Protein AF-A0A7Y8CNS8-F1 (afdb_monomer)

Organism: NCBI:txid117681

Foldseek 3Di:
DPPPQWAFQAADPVRHTDTDGPVCVPDDDDDDDDPPPCSVVSVVSSVVSVD

Solvent-accessible surface area (backbone atoms only — not comparable to full-atom values): 3493 Å² total; per-residue (Å²): 126,84,64,87,53,51,41,81,76,52,58,48,98,87,67,48,79,37,63,44,53,43,90,63,63,86,51,96,81,85,88,85,76,65,91,89,69,46,64,68,59,52,53,51,54,52,55,62,74,75,110

Secondary structure (DSSP, 8-state):
---TTEEEEEE-TTS-EEEEEGGGTTS-------TTSSHHHHHHHHHHHT-

Structure (mmCIF, N/CA/C/O backbone):
data_AF-A0A7Y8CNS8-F1
#
_entry.id   AF-A0A7Y8CNS8-F1
#
loop_
_atom_site.group_PDB
_atom_site.id
_atom_site.type_symbol
_atom_site.label_atom_id
_atom_site.label_alt_id
_atom_site.label_comp_id
_atom_site.label_asym_id
_atom_site.label_entity_id
_atom_site.label_seq_id
_atom_site.pdbx_PDB_ins_code
_atom_site.Cartn_x
_atom_site.Cartn_y
_atom_site.Cartn_z
_atom_site.occupancy
_atom_site.B_iso_or_equiv
_atom_site.auth_seq_id
_atom_site.auth_comp_id
_atom_site.auth_asym_id
_atom_site.auth_atom_id
_atom_site.pdbx_PDB_model_num
ATOM 1 N N . MET A 1 1 ? -21.517 -9.904 -11.679 1.00 47.81 1 MET A N 1
ATOM 2 C CA . MET A 1 1 ? -21.130 -9.060 -10.527 1.00 47.81 1 MET A CA 1
ATOM 3 C C . MET A 1 1 ? -19.649 -8.793 -10.708 1.00 47.81 1 MET A C 1
ATOM 5 O O . MET A 1 1 ? -18.967 -9.775 -10.978 1.00 47.81 1 MET A O 1
ATOM 9 N N . PRO A 1 2 ? -19.156 -7.543 -10.708 1.00 46.50 2 PRO A N 1
ATOM 10 C CA . PRO A 1 2 ? -17.715 -7.332 -10.786 1.00 46.50 2 PRO A CA 1
ATOM 11 C C . PRO A 1 2 ? -17.104 -8.024 -9.569 1.00 46.50 2 PRO A C 1
ATOM 13 O O . PRO A 1 2 ? -17.645 -7.903 -8.471 1.00 46.50 2 PRO A O 1
ATOM 16 N N . ASP A 1 3 ? -16.087 -8.843 -9.803 1.00 57.06 3 ASP A N 1
ATOM 17 C CA . ASP A 1 3 ? -15.503 -9.755 -8.828 1.00 57.06 3 ASP A CA 1
ATOM 18 C C . ASP A 1 3 ? -15.190 -9.058 -7.497 1.00 57.06 3 ASP A C 1
ATOM 20 O O . ASP A 1 3 ? -14.115 -8.494 -7.309 1.00 57.06 3 ASP A O 1
ATOM 24 N N . SER A 1 4 ? -16.073 -9.217 -6.506 1.00 60.34 4 SER A N 1
ATOM 25 C CA . SER A 1 4 ? -15.780 -8.982 -5.083 1.00 60.34 4 SER A CA 1
ATOM 26 C C . SER A 1 4 ? -14.656 -9.895 -4.565 1.00 60.34 4 SER A C 1
ATOM 28 O O . SER A 1 4 ? -14.306 -9.885 -3.393 1.00 60.34 4 SER A O 1
ATOM 30 N N . THR A 1 5 ? -14.060 -10.683 -5.453 1.00 84.00 5 THR A N 1
ATOM 31 C CA . THR A 1 5 ? -12.908 -11.549 -5.263 1.00 84.00 5 THR A CA 1
ATOM 32 C C . THR A 1 5 ? -11.569 -10.845 -5.514 1.00 84.00 5 THR A C 1
ATOM 34 O O . THR A 1 5 ? -10.530 -11.488 -5.336 1.00 84.00 5 THR A O 1
ATOM 37 N N . GLN A 1 6 ? -11.549 -9.571 -5.930 1.00 90.81 6 GLN A N 1
ATOM 38 C CA . GLN A 1 6 ? -10.322 -8.837 -6.265 1.00 90.81 6 GLN A CA 1
ATOM 39 C C . GLN A 1 6 ? -10.177 -7.505 -5.511 1.00 90.81 6 GLN A C 1
ATOM 41 O O . GLN A 1 6 ? -11.095 -6.697 -5.439 1.00 90.81 6 GLN A O 1
ATOM 46 N N . LEU A 1 7 ? -8.978 -7.275 -4.976 1.00 92.12 7 LEU A N 1
ATOM 47 C CA . LEU A 1 7 ? -8.535 -6.057 -4.306 1.00 92.12 7 LEU A CA 1
ATOM 48 C C . LEU A 1 7 ? -7.649 -5.261 -5.267 1.00 92.12 7 LEU A C 1
ATOM 50 O O . LEU A 1 7 ? -6.547 -5.704 -5.591 1.00 92.12 7 LEU A O 1
ATOM 54 N N . LEU A 1 8 ? -8.109 -4.100 -5.727 1.00 93.50 8 LEU A N 1
ATOM 55 C CA . LEU A 1 8 ? -7.323 -3.239 -6.611 1.00 93.50 8 LEU A CA 1
ATOM 56 C C . LEU A 1 8 ? -6.099 -2.681 -5.866 1.00 93.50 8 LEU A C 1
ATOM 58 O O . LEU A 1 8 ? -6.241 -2.051 -4.821 1.00 93.50 8 LEU A O 1
ATOM 62 N N . ILE A 1 9 ? -4.903 -2.895 -6.416 1.00 93.75 9 ILE A N 1
ATOM 63 C CA . ILE A 1 9 ? -3.635 -2.425 -5.833 1.00 93.75 9 ILE A CA 1
ATOM 64 C C . ILE A 1 9 ? -3.111 -1.195 -6.576 1.00 93.75 9 ILE A C 1
ATOM 66 O O . ILE A 1 9 ? -2.532 -0.295 -5.969 1.00 93.75 9 ILE A O 1
ATOM 70 N N . GLY A 1 10 ? -3.310 -1.147 -7.892 1.00 94.56 10 GLY A N 1
ATOM 71 C CA . GLY A 1 10 ? -2.830 -0.060 -8.735 1.00 94.56 10 GLY A CA 1
ATOM 72 C C . GLY A 1 10 ? -3.051 -0.359 -10.211 1.00 94.56 10 GLY A C 1
ATOM 73 O O . GLY A 1 10 ? -3.953 -1.115 -10.562 1.00 94.56 10 GLY A O 1
ATOM 74 N N . ALA A 1 11 ? -2.214 0.218 -11.069 1.00 96.12 11 ALA A N 1
ATOM 75 C CA . ALA A 1 11 ? -2.236 -0.015 -12.506 1.00 96.12 11 ALA A CA 1
ATOM 76 C C . ALA A 1 11 ? -0.820 -0.242 -13.050 1.00 96.12 11 ALA A C 1
ATOM 78 O 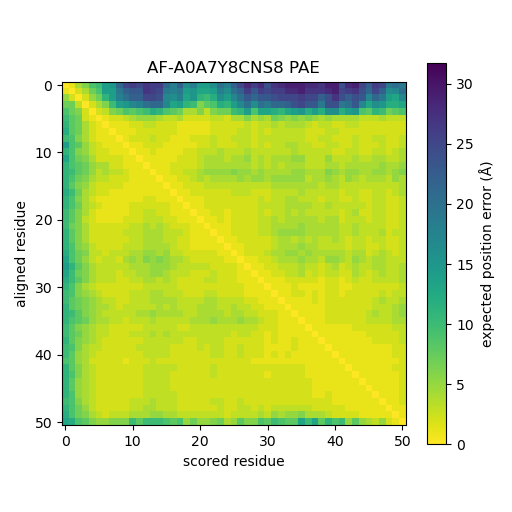O . ALA A 1 11 ? 0.158 0.261 -12.489 1.00 96.12 11 ALA A O 1
ATOM 79 N N . GLY A 1 12 ? -0.723 -1.012 -14.132 1.00 95.88 12 GLY A N 1
ATOM 80 C CA . GLY A 1 12 ? 0.493 -1.167 -14.919 1.00 95.88 12 GLY A CA 1
ATOM 81 C C . GLY A 1 12 ? 0.849 0.109 -15.684 1.00 95.88 12 GLY A C 1
ATOM 82 O O . GLY A 1 12 ? 0.085 1.074 -15.728 1.00 95.88 12 GLY A O 1
ATOM 83 N N . LEU A 1 13 ? 2.023 0.113 -16.319 1.00 96.50 13 LEU A N 1
ATOM 84 C CA . LEU A 1 13 ? 2.485 1.237 -17.149 1.00 96.50 13 LEU A CA 1
ATOM 85 C C . LEU A 1 13 ? 1.595 1.477 -18.382 1.00 96.50 13 LEU A C 1
ATOM 87 O O . LEU A 1 13 ? 1.574 2.573 -18.929 1.00 96.50 13 LEU A O 1
ATOM 91 N N . ASP A 1 14 ? 0.862 0.451 -18.801 1.00 97.06 14 ASP A N 1
ATOM 92 C CA . ASP A 1 14 ? -0.146 0.460 -19.861 1.00 97.06 14 ASP A CA 1
ATOM 93 C C . ASP A 1 14 ? -1.531 0.939 -19.380 1.00 97.06 14 ASP A C 1
ATOM 95 O O . ASP A 1 14 ? -2.486 0.963 -20.157 1.00 97.06 14 ASP A O 1
ATOM 99 N N . GLY A 1 15 ? -1.656 1.310 -18.102 1.00 95.44 15 GLY A N 1
ATOM 100 C CA . GLY A 1 15 ? -2.908 1.740 -17.484 1.00 95.44 15 GLY A CA 1
ATOM 101 C C . GLY A 1 15 ? -3.863 0.597 -17.136 1.00 95.44 15 GLY A C 1
ATOM 102 O O . GLY A 1 15 ? -4.965 0.867 -16.656 1.00 95.44 15 GLY A O 1
ATOM 103 N N . GLN A 1 16 ? -3.472 -0.665 -17.341 1.00 95.69 16 GLN A N 1
ATOM 104 C CA . GLN A 1 16 ? -4.317 -1.804 -16.986 1.00 95.69 16 GLN A CA 1
ATOM 105 C C . GLN A 1 16 ? -4.344 -2.013 -15.466 1.00 95.69 16 GLN A C 1
ATOM 107 O O . GLN A 1 16 ? -3.300 -1.913 -14.816 1.00 95.69 16 GLN A O 1
ATOM 112 N N . PRO A 1 17 ? -5.509 -2.313 -14.866 1.00 94.56 17 PRO A N 1
ATOM 113 C CA . PRO A 1 17 ? -5.614 -2.500 -13.426 1.00 94.56 17 PRO A CA 1
ATOM 114 C C . PRO A 1 17 ? -4.843 -3.743 -12.966 1.00 94.56 17 PRO A C 1
ATOM 116 O O . PRO A 1 17 ? -4.949 -4.821 -13.548 1.00 94.56 17 PRO A O 1
ATOM 119 N N . ILE A 1 18 ? -4.108 -3.597 -11.866 1.00 94.50 18 ILE A N 1
ATOM 120 C CA . ILE A 1 18 ? -3.439 -4.689 -11.161 1.00 94.50 18 ILE A CA 1
ATOM 121 C C . ILE A 1 18 ? -4.181 -4.914 -9.851 1.00 94.50 18 ILE A C 1
ATOM 123 O O . ILE A 1 18 ? -4.246 -4.027 -8.993 1.00 94.50 18 ILE A O 1
ATOM 127 N N . ALA A 1 19 ? -4.714 -6.120 -9.685 1.00 93.88 19 ALA A N 1
ATOM 128 C CA . ALA A 1 19 ? -5.469 -6.509 -8.507 1.00 93.88 19 ALA A CA 1
ATOM 129 C C . ALA A 1 19 ? -4.912 -7.782 -7.861 1.00 93.88 19 ALA A C 1
ATOM 131 O O . ALA A 1 19 ? -4.338 -8.647 -8.522 1.00 93.88 19 ALA A O 1
ATOM 132 N N . GLN A 1 20 ? -5.107 -7.892 -6.551 1.00 92.88 20 GLN A N 1
ATOM 133 C CA . GLN A 1 20 ? -4.782 -9.058 -5.742 1.00 92.88 20 GLN A CA 1
ATOM 134 C C . GLN A 1 20 ? -6.050 -9.871 -5.477 1.00 92.88 20 GLN A C 1
ATOM 136 O O . GLN A 1 20 ? -7.106 -9.309 -5.199 1.00 92.88 20 GLN A O 1
ATOM 141 N N . ALA A 1 21 ? -5.964 -11.200 -5.492 1.00 92.00 21 ALA A N 1
ATOM 142 C CA . ALA A 1 21 ? -7.102 -12.029 -5.101 1.00 92.00 21 ALA A CA 1
ATOM 143 C C . ALA A 1 21 ? -7.414 -11.827 -3.607 1.00 92.00 21 ALA A C 1
ATOM 145 O O . ALA A 1 21 ? -6.566 -12.106 -2.756 1.00 92.00 21 ALA A O 1
ATOM 146 N N . MET A 1 22 ? -8.637 -11.40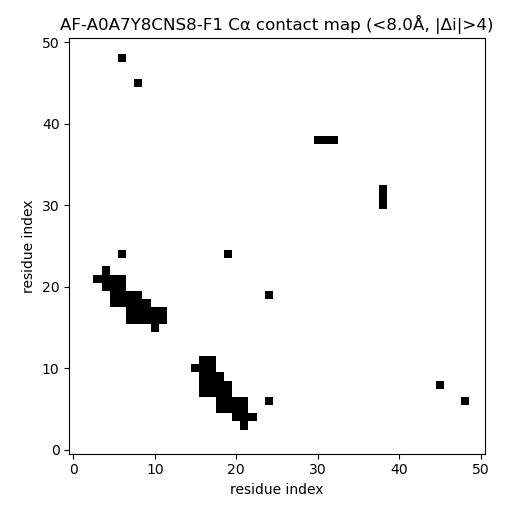8 -3.270 1.00 91.25 22 MET A N 1
ATOM 147 C CA . MET A 1 22 ? -9.046 -11.100 -1.892 1.00 91.25 22 MET A CA 1
ATOM 148 C C . MET A 1 22 ? -8.843 -12.308 -0.958 1.00 91.25 22 MET A C 1
ATOM 150 O O . MET A 1 22 ? -8.353 -12.155 0.158 1.00 91.25 22 MET A O 1
ATOM 154 N N . ARG A 1 23 ? -9.083 -13.537 -1.448 1.00 91.06 23 ARG A N 1
ATOM 155 C CA . ARG A 1 23 ? -8.829 -14.788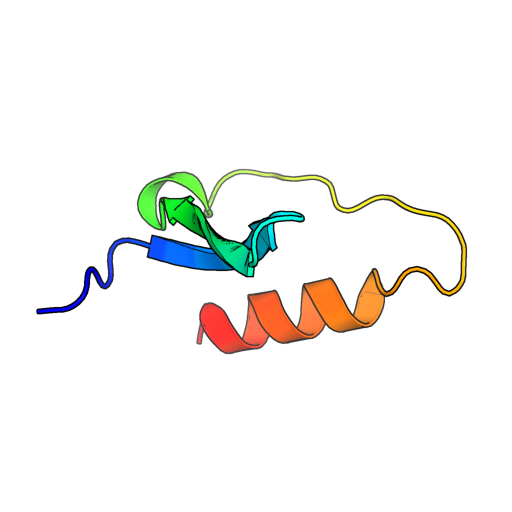 -0.700 1.00 91.06 23 ARG A CA 1
ATOM 156 C C . ARG A 1 23 ? -7.364 -14.961 -0.265 1.00 91.06 23 ARG A C 1
ATOM 158 O O . ARG A 1 23 ? -7.091 -15.714 0.662 1.00 91.06 23 ARG A O 1
ATOM 165 N N . LEU A 1 24 ? -6.418 -14.333 -0.963 1.00 91.94 24 LEU A N 1
ATOM 166 C CA . LEU A 1 24 ? -4.986 -14.390 -0.652 1.00 91.94 24 LEU A CA 1
ATOM 167 C C . LEU A 1 24 ? -4.498 -13.156 0.120 1.00 91.94 2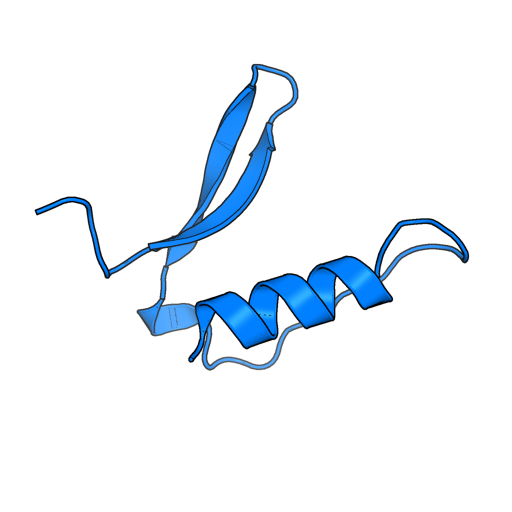4 LEU A C 1
ATOM 169 O O . LEU A 1 24 ? -3.363 -13.157 0.593 1.00 91.94 24 LEU A O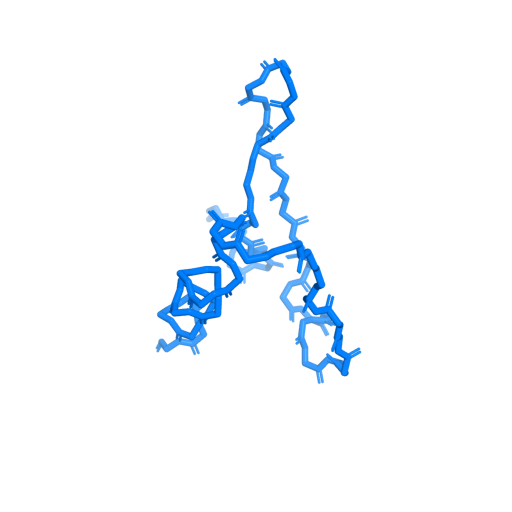 1
ATOM 173 N N . ALA A 1 25 ? -5.333 -12.125 0.262 1.00 91.94 25 ALA A N 1
ATOM 174 C CA . ALA A 1 25 ? -4.966 -10.850 0.872 1.00 91.94 25 ALA A CA 1
ATOM 175 C C . ALA A 1 25 ? -4.889 -10.898 2.412 1.00 91.94 25 ALA A C 1
ATOM 177 O O . ALA A 1 25 ? -4.314 -10.007 3.023 1.00 91.94 25 ALA A O 1
ATOM 178 N N . ASN A 1 26 ? -5.399 -11.961 3.041 1.00 90.31 26 ASN A N 1
ATOM 179 C CA . ASN A 1 26 ? -5.298 -12.216 4.485 1.00 90.31 26 ASN A CA 1
ATOM 180 C C . ASN A 1 26 ? -3.954 -12.836 4.919 1.00 90.31 26 ASN A C 1
ATOM 182 O O . ASN A 1 26 ? -3.800 -13.255 6.066 1.00 90.31 26 ASN A O 1
ATOM 186 N N . ARG A 1 27 ? -2.991 -12.948 4.001 1.00 92.31 27 ARG A N 1
ATOM 187 C CA . ARG A 1 27 ? -1.638 -13.434 4.286 1.00 92.31 27 ARG A CA 1
ATOM 188 C C . ARG A 1 27 ? -0.736 -12.263 4.656 1.00 92.31 27 ARG A C 1
ATOM 190 O O . ARG A 1 27 ? -0.924 -11.153 4.169 1.00 92.31 27 ARG A O 1
ATOM 197 N N . HIS A 1 28 ? 0.282 -12.520 5.476 1.00 92.75 28 HIS A N 1
ATOM 198 C CA . HIS A 1 28 ? 1.304 -11.514 5.751 1.00 92.75 28 HIS A CA 1
ATOM 199 C C . HIS A 1 28 ? 1.977 -11.069 4.448 1.00 92.75 28 HIS A C 1
ATOM 201 O O . HIS A 1 28 ? 2.403 -11.895 3.640 1.00 92.75 28 HIS A O 1
ATOM 207 N N . GLY A 1 29 ? 2.062 -9.755 4.261 1.00 91.12 29 GLY A N 1
ATOM 208 C CA . GLY A 1 29 ? 2.697 -9.115 3.116 1.00 91.12 29 GLY A CA 1
ATOM 209 C C . GLY A 1 29 ? 3.684 -8.042 3.561 1.00 91.12 29 GLY A C 1
ATOM 210 O O . GLY A 1 29 ? 3.772 -7.706 4.741 1.00 91.12 29 GLY A O 1
ATOM 211 N N . LEU A 1 30 ? 4.425 -7.499 2.598 1.00 95.81 30 LEU A N 1
ATOM 212 C CA . LEU A 1 30 ? 5.417 -6.452 2.815 1.00 95.81 30 LEU A CA 1
ATOM 213 C C . LEU A 1 30 ? 5.143 -5.282 1.869 1.00 95.81 30 LEU A C 1
ATOM 215 O O . LEU A 1 30 ? 5.036 -5.473 0.661 1.00 95.81 30 LEU A O 1
ATOM 219 N N . ILE A 1 31 ? 5.094 -4.070 2.419 1.00 95.06 31 ILE A N 1
ATOM 220 C CA . ILE A 1 31 ? 5.086 -2.822 1.650 1.00 95.06 31 ILE A CA 1
ATOM 221 C C . ILE A 1 31 ? 6.383 -2.087 1.970 1.00 95.06 31 ILE A C 1
ATOM 223 O O . ILE A 1 31 ? 6.598 -1.642 3.097 1.00 95.06 31 ILE A O 1
ATOM 227 N N . ALA A 1 32 ? 7.254 -1.973 0.973 1.00 96.75 32 ALA A N 1
ATOM 228 C CA . ALA A 1 32 ? 8.571 -1.363 1.097 1.00 96.75 32 ALA A CA 1
ATOM 229 C C . ALA A 1 32 ? 8.790 -0.296 0.013 1.00 96.75 32 ALA A C 1
ATOM 231 O O . ALA A 1 32 ? 8.113 -0.276 -1.010 1.00 96.75 32 ALA A O 1
ATOM 232 N N . GLY A 1 33 ? 9.725 0.619 0.263 1.00 96.31 33 GLY A N 1
ATOM 233 C CA . GLY A 1 33 ? 10.014 1.773 -0.592 1.00 96.31 33 GLY A CA 1
ATOM 234 C C . GLY A 1 33 ? 10.735 2.877 0.183 1.00 96.31 33 GLY A C 1
ATOM 235 O O . GLY A 1 33 ? 10.735 2.869 1.419 1.00 96.31 33 GLY A O 1
ATOM 236 N N . ALA A 1 34 ? 11.346 3.835 -0.513 1.00 98.12 34 ALA A N 1
ATOM 237 C CA . ALA A 1 34 ? 12.033 4.967 0.114 1.00 98.12 34 ALA A CA 1
ATOM 238 C C . ALA A 1 34 ? 11.050 5.943 0.802 1.00 98.12 34 ALA A C 1
ATOM 240 O O . ALA A 1 34 ? 9.823 5.794 0.747 1.00 98.12 34 ALA A O 1
ATOM 241 N N . THR A 1 35 ? 11.567 6.939 1.520 1.00 97.06 35 THR A N 1
ATOM 242 C CA . THR A 1 35 ? 10.732 8.019 2.071 1.00 97.06 35 THR A CA 1
ATOM 243 C C . THR A 1 35 ? 10.077 8.795 0.928 1.00 97.06 35 THR A C 1
ATOM 245 O O . THR A 1 35 ? 10.714 9.065 -0.082 1.00 97.06 35 THR A O 1
ATOM 248 N N . GLY A 1 36 ? 8.789 9.116 1.065 1.00 97.56 36 GLY A N 1
ATOM 249 C CA . GLY A 1 36 ? 8.034 9.837 0.035 1.00 97.56 36 GLY A CA 1
ATOM 250 C C . GLY A 1 36 ? 7.450 8.974 -1.091 1.00 97.56 36 GLY A C 1
ATOM 251 O O . GLY A 1 36 ? 6.684 9.492 -1.890 1.00 97.56 36 GLY A O 1
ATOM 252 N N . THR A 1 37 ? 7.700 7.658 -1.138 1.00 97.19 37 THR A N 1
ATOM 253 C CA . THR A 1 37 ? 7.163 6.776 -2.203 1.00 97.19 37 THR A CA 1
ATOM 254 C C . THR A 1 37 ? 5.755 6.235 -1.918 1.00 97.19 37 THR A C 1
ATOM 256 O O . THR A 1 37 ? 5.367 5.200 -2.449 1.00 97.19 37 THR A O 1
ATOM 259 N N . GLY A 1 38 ? 5.002 6.875 -1.022 1.00 96.75 38 GLY A N 1
ATOM 260 C CA . GLY A 1 38 ? 3.587 6.557 -0.813 1.00 96.75 38 GLY A CA 1
ATOM 261 C C . GLY A 1 38 ? 3.251 5.377 0.106 1.00 96.75 38 GLY A C 1
ATOM 262 O O . GLY A 1 38 ? 2.071 5.100 0.255 1.00 96.75 38 GLY A O 1
ATOM 263 N N . LYS A 1 39 ? 4.213 4.734 0.795 1.00 97.69 39 LYS A N 1
ATOM 264 C CA . LYS A 1 39 ? 3.946 3.575 1.690 1.00 97.69 39 LYS A CA 1
ATOM 265 C C . LYS A 1 39 ? 2.760 3.774 2.651 1.00 97.69 39 LYS A C 1
ATOM 267 O O . LYS A 1 39 ? 1.916 2.893 2.778 1.00 97.69 39 LYS A O 1
ATOM 272 N N . THR A 1 40 ? 2.689 4.931 3.318 1.00 97.44 40 THR A N 1
ATOM 273 C CA . THR A 1 40 ? 1.603 5.259 4.259 1.00 97.44 40 THR A CA 1
ATOM 274 C C . THR A 1 40 ? 0.254 5.362 3.555 1.00 97.44 40 THR A C 1
ATOM 276 O O . THR A 1 40 ? -0.727 4.797 4.026 1.00 97.44 40 THR A O 1
ATOM 279 N N . VAL A 1 41 ? 0.209 6.038 2.405 1.00 97.00 41 VAL A N 1
ATOM 280 C CA . VAL A 1 41 ? -1.019 6.188 1.612 1.00 97.00 41 VAL A CA 1
ATOM 281 C C . VAL A 1 41 ? -1.465 4.836 1.055 1.00 97.00 41 VAL A C 1
ATOM 283 O O . VAL A 1 41 ? -2.653 4.534 1.081 1.00 97.00 41 VAL A O 1
ATOM 286 N N . THR A 1 42 ? -0.534 3.980 0.625 1.00 96.19 42 THR A N 1
ATOM 287 C CA . THR A 1 42 ? -0.849 2.609 0.201 1.00 96.19 42 THR A CA 1
ATOM 288 C C . THR A 1 42 ? -1.512 1.819 1.330 1.00 96.19 42 THR A C 1
ATOM 290 O O . THR A 1 42 ? -2.547 1.202 1.101 1.00 96.19 42 THR A O 1
ATOM 293 N N . LEU A 1 43 ? -0.980 1.872 2.558 1.00 95.12 43 LEU A N 1
ATOM 294 C CA . LEU A 1 43 ? -1.600 1.199 3.707 1.00 95.12 43 LEU A CA 1
ATOM 295 C C . LEU A 1 43 ? -3.000 1.735 4.027 1.00 95.12 43 LEU A C 1
ATOM 297 O O . LEU A 1 43 ? -3.892 0.945 4.320 1.00 95.12 43 LEU A O 1
ATOM 301 N N . GLN A 1 44 ? -3.207 3.049 3.938 1.00 96.31 44 GLN A N 1
ATOM 302 C CA . GLN A 1 44 ? -4.523 3.660 4.153 1.00 96.31 44 GLN A CA 1
ATOM 303 C C . GLN A 1 44 ? -5.547 3.158 3.132 1.00 96.31 44 GLN A C 1
ATOM 305 O O . GLN A 1 44 ? -6.622 2.711 3.516 1.00 96.31 44 GLN A O 1
ATOM 310 N N . ARG A 1 45 ? -5.186 3.146 1.843 1.00 94.44 45 ARG A N 1
ATOM 311 C CA . ARG A 1 45 ? -6.067 2.651 0.775 1.00 94.44 45 ARG A CA 1
ATOM 312 C C . ARG A 1 45 ? -6.385 1.167 0.918 1.00 94.44 45 ARG A C 1
ATOM 314 O O . ARG A 1 45 ? -7.523 0.770 0.698 1.00 94.44 45 ARG A O 1
ATOM 321 N N . LEU A 1 46 ? -5.408 0.356 1.327 1.00 93.50 46 LEU A N 1
ATOM 322 C CA . LEU A 1 46 ? -5.653 -1.055 1.624 1.00 93.50 46 LEU A CA 1
ATOM 323 C C . LEU A 1 46 ? -6.632 -1.218 2.793 1.00 93.50 46 LEU A C 1
ATOM 325 O O . LEU A 1 46 ? -7.557 -2.013 2.688 1.00 93.50 46 LEU A O 1
ATOM 329 N N . ALA A 1 47 ? -6.471 -0.453 3.876 1.00 93.00 47 ALA A N 1
ATOM 330 C CA . ALA A 1 47 ? -7.378 -0.508 5.023 1.00 93.00 47 ALA A CA 1
ATOM 331 C C . ALA A 1 47 ? -8.816 -0.091 4.662 1.00 93.00 47 ALA A C 1
ATOM 333 O O . ALA A 1 47 ? -9.764 -0.752 5.083 1.00 93.00 47 ALA A O 1
ATOM 334 N N . GLU A 1 48 ? -8.973 0.954 3.842 1.00 93.12 48 GLU A N 1
ATOM 335 C CA . GLU A 1 48 ? -10.273 1.375 3.302 1.00 93.12 48 GLU A CA 1
ATOM 336 C C . GLU A 1 48 ? -10.928 0.263 2.474 1.00 93.12 48 GLU A C 1
ATOM 338 O O . GLU A 1 48 ? -12.120 0.022 2.612 1.00 93.12 48 GLU A O 1
ATOM 343 N N . ALA A 1 49 ? -10.153 -0.443 1.648 1.00 90.25 49 ALA A N 1
ATOM 344 C CA . ALA A 1 49 ? -10.662 -1.507 0.787 1.00 90.25 49 ALA A CA 1
ATOM 345 C C . ALA A 1 49 ? -10.999 -2.821 1.525 1.00 90.25 49 ALA A C 1
ATOM 347 O O . ALA A 1 49 ? -11.665 -3.682 0.953 1.00 90.25 49 ALA A O 1
ATOM 348 N N . PHE A 1 50 ? -10.524 -2.999 2.763 1.00 87.56 50 PHE A N 1
ATOM 349 C CA . PHE A 1 50 ? -10.854 -4.150 3.616 1.00 87.56 50 PHE A CA 1
ATOM 350 C C . PHE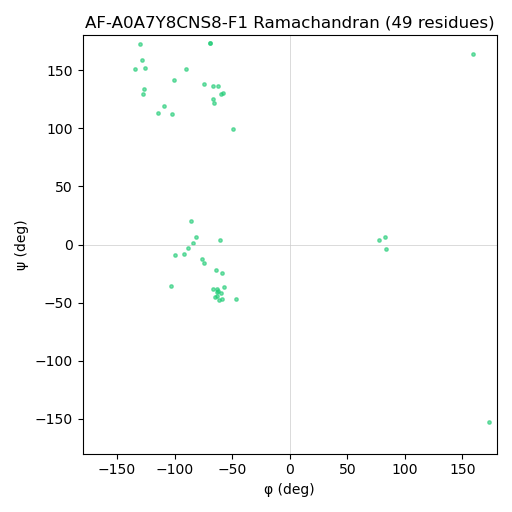 A 1 50 ? -12.066 -3.921 4.534 1.00 87.56 50 PHE A C 1
ATOM 352 O O . PHE A 1 50 ? -1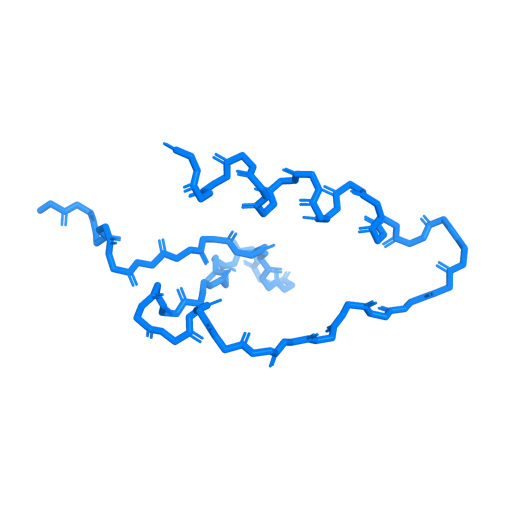2.479 -4.869 5.205 1.00 87.56 50 PHE A O 1
ATOM 359 N N . SER A 1 51 ? -12.593 -2.694 4.596 1.00 80.88 51 SER A N 1
ATOM 360 C CA . SER A 1 51 ? -13.755 -2.319 5.417 1.00 80.88 51 SER A CA 1
ATOM 361 C C . SER 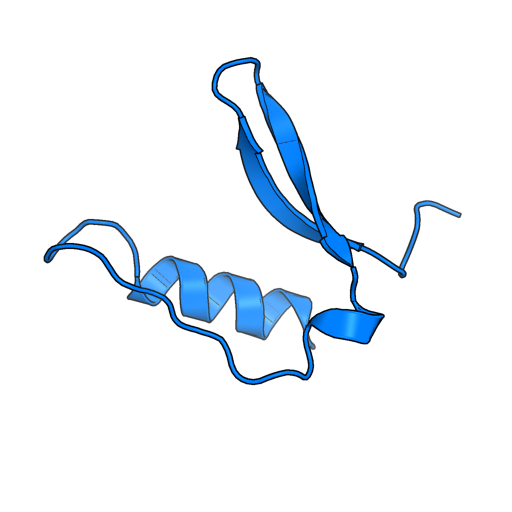A 1 51 ? -15.055 -2.425 4.624 1.00 80.88 51 SER A C 1
ATOM 363 O O . SER A 1 51 ? -16.075 -2.799 5.243 1.00 80.88 51 SER A O 1
#

Sequence (51 aa):
MPDSTQLLIGA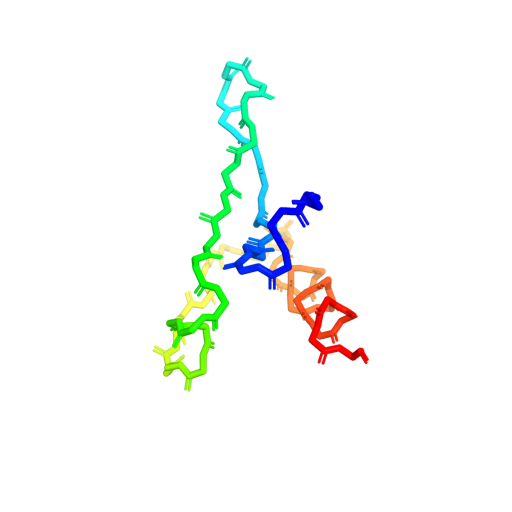GLDGQPIAQAMRLANRHGLIAGATGTGKTVTLQRLAEAFS

pLDDT: mean 90.6, std 11.59, range [46.5, 98.12]

Mean predicted aligned error: 4.3 Å

Radius of gyration: 11.97 Å; Cα contacts (8 Å, |Δi|>4): 35; chains: 1; bounding box: 33×25×26 Å

InterPro domains:
  IPR027417 P-loop containing nucleoside triphosphate hydrolase [G3DSA:3.40.50.300] (1-51)
  IPR027417 P-loop containing nucleoside triphosphate hydrolase [SSF52540] (5-50)
  IPR033186 Helicase HerA-like C-terminal [PF05872] (8-51)